P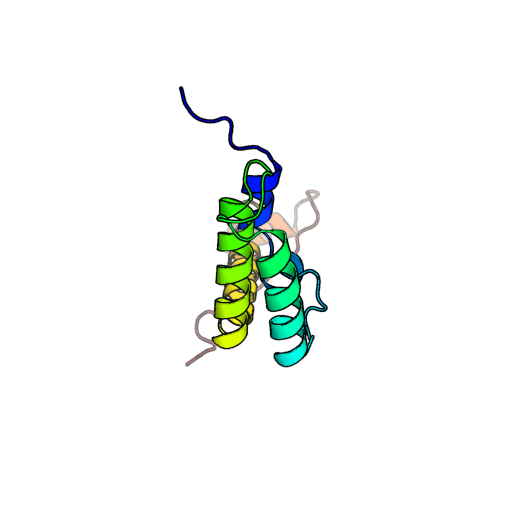rotein AF-A0A7S2JHA7-F1 (afdb_monomer)

Sequence (120 aa):
EKLVVQEGDVRLRTLLPYEVLGIDEFAPLDEAKLAFRSLSRRFHPDKATMPHAKVVFDAVRNAIEKIKSGTWREEAINEATSRFFSGDAVVELNQTEHAAALQSDGPLWLLIYFAPWCNQ

Nearest PDB structures (foldseek):
  3ucs-assembly1_C  TM=8.015E-01  e=4.192E-03  Escherichia coli K-12
  3ucs-assembly1_D  TM=8.046E-01  e=5.947E-03  Escherichia coli K-12
  2cug-assembly1_A  TM=7.843E-01  e=4.993E-03  Mus musculus
  8j07-assembly1_u  TM=6.340E-01  e=1.466E-01  Homo sapiens
  8j07-assembly1_v  TM=6.309E-01  e=1.851E-01  Homo sapiens

Organism: NCBI:txid156173

InterPro domains:
  IPR001623 DnaJ domain [PF00226] (17-69)
  IPR001623 DnaJ domain [PS50076] (16-81)
  IPR001623 DnaJ domain [SM00271] (15-72)
  IPR001623 DnaJ domain [cd06257] (17-65)
  IPR036869 Chaperone J-domain superfamily [G3DSA:1.10.287.110] (6-72)
  IPR036869 Chaperone J-domain superfamily [SSF46565] (16-73)

Structure (mmCIF, N/CA/C/O backbone):
data_AF-A0A7S2JHA7-F1
#
_entry.id   AF-A0A7S2JHA7-F1
#
loop_
_atom_site.group_PDB
_atom_site.id
_atom_site.type_symbol
_atom_site.label_atom_id
_atom_site.label_alt_id
_atom_site.label_comp_id
_atom_site.label_asym_id
_atom_site.label_entity_id
_atom_site.label_seq_id
_atom_site.pdbx_PDB_ins_code
_atom_site.Cartn_x
_atom_site.Cartn_y
_atom_site.Cartn_z
_atom_site.occupancy
_atom_site.B_iso_or_equiv
_atom_site.auth_seq_id
_atom_site.auth_comp_id
_atom_site.auth_asym_id
_atom_site.auth_atom_id
_atom_site.pdbx_PDB_model_num
ATOM 1 N N . GLU A 1 1 ? 8.351 24.013 -18.749 1.00 37.16 1 GLU A N 1
ATOM 2 C CA . GLU A 1 1 ? 7.510 22.853 -19.112 1.00 37.16 1 GLU A CA 1
ATOM 3 C C . GLU A 1 1 ? 7.502 21.833 -17.983 1.00 37.16 1 GLU A C 1
ATOM 5 O O . GLU A 1 1 ? 8.510 21.183 -17.741 1.00 37.16 1 GLU A O 1
ATOM 10 N N . LYS A 1 2 ? 6.405 21.741 -17.223 1.00 40.59 2 LYS A N 1
ATOM 11 C CA . LYS A 1 2 ? 6.209 20.652 -16.258 1.00 40.59 2 LYS A CA 1
ATOM 12 C C . LYS A 1 2 ? 5.770 19.428 -17.057 1.00 40.59 2 LYS A C 1
ATOM 14 O O . LYS A 1 2 ? 4.715 19.464 -17.679 1.00 40.59 2 LYS A O 1
ATOM 19 N N . LEU A 1 3 ? 6.612 18.398 -17.064 1.00 43.78 3 LEU A N 1
ATOM 20 C CA . LEU A 1 3 ? 6.325 17.088 -17.640 1.00 43.78 3 LEU A CA 1
ATOM 21 C C . LEU A 1 3 ? 4.943 16.623 -17.170 1.00 43.78 3 LEU A C 1
ATOM 23 O O . LEU A 1 3 ? 4.691 16.545 -15.967 1.00 43.78 3 LEU A O 1
ATOM 27 N N . VAL A 1 4 ? 4.053 16.351 -18.123 1.00 51.50 4 VAL A N 1
ATOM 28 C CA . VAL A 1 4 ? 2.774 15.687 -17.874 1.00 51.50 4 VAL A CA 1
ATOM 29 C C . VAL A 1 4 ? 3.114 14.321 -17.290 1.00 51.50 4 VAL A C 1
ATOM 31 O O . VAL A 1 4 ? 3.571 13.435 -18.010 1.00 51.50 4 VAL A O 1
ATOM 34 N N . VAL A 1 5 ? 2.979 14.169 -15.973 1.00 57.72 5 VAL A N 1
ATOM 35 C CA . VAL A 1 5 ? 3.107 12.862 -15.329 1.00 57.72 5 VAL A CA 1
ATOM 36 C C . VAL A 1 5 ? 1.963 12.020 -15.881 1.00 57.72 5 VAL A C 1
ATOM 38 O O . VAL A 1 5 ? 0.798 12.322 -15.630 1.00 57.72 5 VAL A O 1
ATOM 41 N N . GLN A 1 6 ? 2.287 11.028 -16.709 1.00 65.75 6 GLN A N 1
ATOM 42 C CA . GLN A 1 6 ? 1.278 10.153 -17.293 1.00 65.75 6 GLN A CA 1
ATOM 43 C C . GLN A 1 6 ? 0.663 9.298 -16.181 1.00 65.75 6 GLN A C 1
ATOM 45 O O . GLN A 1 6 ? 1.360 8.881 -15.257 1.00 65.75 6 GLN A O 1
ATOM 50 N N . GLU A 1 7 ? -0.639 9.028 -16.264 1.00 72.31 7 GLU A N 1
ATOM 51 C CA . GLU A 1 7 ? -1.404 8.282 -15.251 1.00 72.31 7 GLU A CA 1
ATOM 52 C C . GLU A 1 7 ? -0.742 6.942 -14.865 1.00 72.31 7 GLU A C 1
ATOM 54 O O . GLU A 1 7 ? -0.778 6.533 -13.705 1.00 72.31 7 GLU A O 1
ATOM 59 N N . GLY A 1 8 ? -0.048 6.302 -15.814 1.00 72.75 8 GLY A N 1
ATOM 60 C CA . GLY A 1 8 ? 0.738 5.089 -15.581 1.00 72.75 8 GLY A CA 1
ATOM 61 C C . GLY A 1 8 ? 1.910 5.268 -14.609 1.00 72.75 8 GLY A C 1
ATOM 62 O O . GLY A 1 8 ? 2.127 4.405 -13.762 1.00 72.75 8 GLY A O 1
ATOM 63 N N . ASP A 1 9 ? 2.621 6.399 -14.660 1.00 78.38 9 ASP A N 1
ATOM 64 C CA . ASP A 1 9 ? 3.739 6.692 -13.752 1.00 78.38 9 ASP A CA 1
ATOM 65 C C . ASP A 1 9 ? 3.241 6.933 -12.320 1.00 78.38 9 ASP A C 1
ATOM 67 O O . ASP A 1 9 ? 3.917 6.571 -11.356 1.00 78.38 9 ASP A O 1
ATOM 71 N N . VAL A 1 10 ? 2.053 7.533 -12.174 1.00 79.56 10 VAL A N 1
ATOM 72 C CA . VAL A 1 10 ? 1.400 7.715 -10.868 1.00 79.56 10 VAL A CA 1
ATOM 73 C C . VAL A 1 10 ? 0.975 6.364 -10.310 1.00 79.56 10 VAL A C 1
ATOM 75 O O . VAL A 1 10 ? 1.329 6.039 -9.179 1.00 79.56 10 VAL A O 1
ATOM 78 N N . ARG A 1 11 ? 0.285 5.551 -11.120 1.00 82.69 11 ARG A N 1
ATOM 79 C CA . ARG A 1 11 ? -0.171 4.216 -10.714 1.00 82.69 11 ARG A CA 1
ATOM 80 C C . ARG A 1 11 ? 0.986 3.316 -10.287 1.00 82.69 11 ARG A C 1
ATOM 82 O O . ARG A 1 11 ? 0.897 2.680 -9.247 1.00 82.69 11 ARG A O 1
ATOM 89 N N . LEU A 1 12 ? 2.101 3.308 -11.019 1.00 85.12 12 LEU A N 1
ATOM 90 C CA . LEU A 1 12 ? 3.276 2.497 -10.666 1.00 85.12 12 LEU A CA 1
ATOM 91 C C . LEU A 1 12 ? 3.858 2.817 -9.281 1.00 85.12 12 LEU A C 1
ATOM 93 O O . LEU A 1 12 ? 4.495 1.955 -8.684 1.00 85.12 12 LEU A O 1
ATOM 97 N N . ARG A 1 13 ? 3.657 4.036 -8.769 1.00 80.50 13 ARG A N 1
ATOM 98 C CA . ARG A 1 13 ? 4.149 4.449 -7.445 1.00 80.50 13 ARG A CA 1
ATOM 99 C C . ARG A 1 13 ? 3.215 4.068 -6.301 1.00 80.50 13 ARG A C 1
ATOM 101 O O . ARG A 1 13 ? 3.661 4.071 -5.161 1.00 80.50 13 ARG A O 1
ATOM 108 N N . THR A 1 14 ? 1.946 3.794 -6.595 1.00 85.50 14 THR A N 1
ATOM 109 C CA . THR A 1 14 ? 0.932 3.436 -5.593 1.00 85.50 14 THR A CA 1
ATOM 110 C C . THR A 1 14 ? 0.699 1.933 -5.491 1.00 85.50 14 THR A C 1
ATOM 112 O O . THR A 1 14 ? 0.056 1.493 -4.547 1.00 85.50 14 THR A O 1
ATOM 115 N N . LEU A 1 15 ? 1.181 1.155 -6.464 1.00 90.19 15 LEU A N 1
ATOM 116 C CA . LEU A 1 15 ? 1.077 -0.301 -6.450 1.00 90.19 15 LEU A CA 1
ATOM 117 C C . LEU A 1 15 ? 1.970 -0.922 -5.375 1.00 90.19 15 LEU A C 1
ATOM 119 O O . LEU A 1 15 ? 3.081 -0.456 -5.100 1.00 90.19 15 LEU A O 1
ATOM 123 N N . LEU A 1 16 ? 1.496 -2.033 -4.823 1.00 92.56 16 LEU A N 1
ATOM 124 C CA . LEU A 1 16 ? 2.258 -2.848 -3.895 1.00 92.56 16 LEU A CA 1
ATOM 125 C C . LEU A 1 16 ? 3.358 -3.631 -4.633 1.00 92.56 16 LEU A C 1
ATOM 127 O O . LEU A 1 16 ? 3.251 -3.892 -5.835 1.00 92.56 16 LEU A O 1
ATOM 131 N N . PRO A 1 17 ? 4.441 -4.039 -3.946 1.00 95.00 17 PRO A N 1
ATOM 132 C CA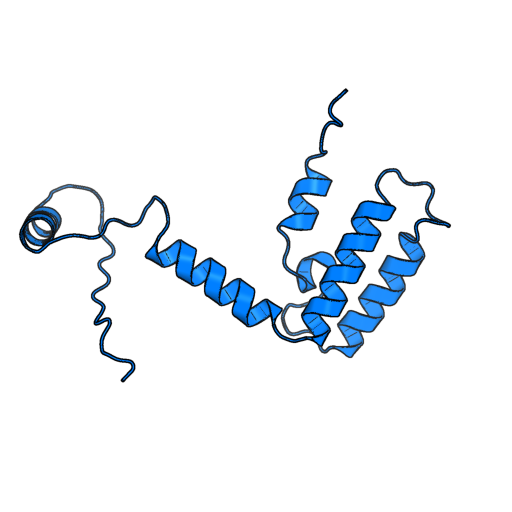 . PRO A 1 17 ? 5.593 -4.658 -4.605 1.00 95.00 17 PRO A CA 1
ATOM 133 C C . PRO A 1 17 ? 5.277 -5.887 -5.470 1.00 95.00 17 PRO A C 1
ATOM 135 O O . PRO A 1 17 ? 5.858 -6.052 -6.541 1.00 95.00 17 PRO A O 1
ATOM 138 N N . TYR A 1 18 ? 4.355 -6.746 -5.036 1.00 94.44 18 TYR A N 1
ATOM 139 C CA . TYR A 1 18 ? 3.951 -7.937 -5.788 1.00 94.44 18 TYR A CA 1
ATOM 140 C C . TYR A 1 18 ? 3.115 -7.580 -7.023 1.00 94.44 18 TYR A C 1
ATOM 142 O O . TYR A 1 18 ? 3.298 -8.187 -8.076 1.00 94.44 18 TYR A O 1
ATOM 150 N N . GLU A 1 19 ? 2.289 -6.534 -6.944 1.00 94.88 19 GLU A N 1
ATOM 151 C CA . GLU A 1 19 ? 1.533 -6.013 -8.086 1.00 94.88 19 GLU A CA 1
ATOM 152 C C . GLU A 1 19 ? 2.471 -5.418 -9.141 1.00 94.88 19 GLU A C 1
ATOM 154 O O . GLU A 1 19 ? 2.298 -5.663 -10.334 1.00 94.88 19 GLU A O 1
ATOM 159 N N . VAL A 1 20 ? 3.516 -4.697 -8.709 1.00 94.94 20 VAL A N 1
ATOM 160 C CA . VAL A 1 20 ? 4.562 -4.173 -9.607 1.00 94.94 20 VAL A CA 1
ATOM 161 C C . VAL A 1 20 ? 5.299 -5.307 -10.326 1.00 94.94 20 VAL A C 1
ATOM 163 O O . VAL A 1 20 ? 5.644 -5.171 -11.501 1.00 94.94 20 VAL A O 1
ATOM 166 N N . LEU A 1 21 ? 5.551 -6.427 -9.641 1.00 95.44 21 LEU A N 1
ATOM 167 C CA . LEU A 1 21 ? 6.192 -7.603 -10.237 1.00 95.44 21 LEU A CA 1
ATOM 168 C C . LEU A 1 21 ? 5.222 -8.506 -11.015 1.00 95.44 21 LEU A C 1
ATOM 170 O O . LEU A 1 21 ? 5.688 -9.354 -11.777 1.00 95.44 21 LEU A O 1
ATOM 174 N N . GLY A 1 22 ? 3.909 -8.320 -10.858 1.00 95.56 22 GLY A N 1
ATOM 175 C CA . GLY A 1 22 ? 2.879 -9.153 -11.476 1.00 95.56 22 GLY A CA 1
ATOM 176 C C . GLY A 1 22 ? 2.865 -10.590 -10.948 1.00 95.56 22 GLY A C 1
ATOM 177 O O . GLY A 1 22 ? 2.691 -11.517 -11.736 1.00 95.56 22 GLY A O 1
ATOM 178 N N . ILE A 1 23 ? 3.099 -10.770 -9.647 1.00 96.50 23 ILE A N 1
ATOM 179 C CA . ILE A 1 23 ? 3.123 -12.074 -8.964 1.00 96.50 23 ILE A CA 1
ATOM 180 C C . ILE A 1 23 ? 2.066 -1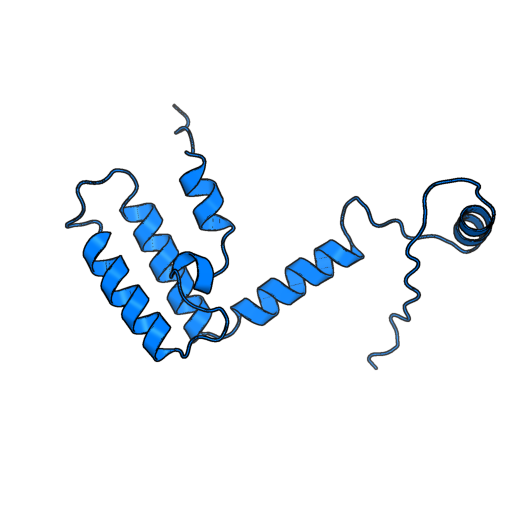2.131 -7.856 1.00 96.50 23 ILE A C 1
ATOM 182 O O . ILE A 1 23 ? 1.521 -11.101 -7.457 1.00 96.50 23 ILE A O 1
ATOM 186 N N . ASP A 1 24 ? 1.800 -13.335 -7.348 1.00 95.06 24 ASP A N 1
ATOM 187 C CA . ASP A 1 24 ? 0.921 -13.534 -6.194 1.00 95.06 24 ASP A CA 1
ATOM 188 C C . ASP A 1 24 ? 1.467 -12.838 -4.930 1.00 95.06 24 ASP A C 1
ATOM 190 O O . ASP A 1 24 ? 2.680 -12.772 -4.711 1.00 95.06 24 ASP A O 1
ATOM 194 N N . GLU A 1 25 ? 0.575 -12.330 -4.074 1.00 91.88 25 GLU A N 1
ATOM 195 C CA . GLU A 1 25 ? 0.942 -11.636 -2.830 1.00 91.88 25 GLU A CA 1
ATOM 196 C C . GLU A 1 25 ? 1.781 -12.523 -1.892 1.00 91.88 25 GLU A C 1
ATOM 198 O O . GLU A 1 25 ? 2.657 -12.045 -1.160 1.00 91.88 25 GLU A O 1
ATOM 203 N N . PHE A 1 26 ? 1.532 -13.830 -1.905 1.00 91.06 26 PHE A N 1
ATOM 204 C CA . PHE A 1 26 ? 2.218 -14.826 -1.090 1.00 91.06 26 PHE A CA 1
ATOM 205 C C . PHE A 1 26 ? 3.244 -15.629 -1.895 1.00 91.06 26 PHE A C 1
ATOM 207 O O . PHE A 1 26 ? 3.768 -16.627 -1.392 1.00 91.06 26 PHE A O 1
ATOM 214 N N . ALA A 1 27 ? 3.579 -15.179 -3.110 1.00 93.31 27 ALA A N 1
ATOM 215 C CA . ALA A 1 27 ? 4.599 -15.802 -3.938 1.00 93.31 27 ALA A CA 1
ATOM 216 C C . ALA A 1 27 ? 5.943 -15.900 -3.187 1.00 93.31 27 ALA A C 1
ATOM 218 O O . ALA A 1 27 ? 6.366 -14.951 -2.509 1.00 93.31 27 ALA A O 1
ATOM 219 N N . PRO A 1 28 ? 6.661 -17.031 -3.310 1.00 94.56 28 PRO A N 1
ATOM 220 C CA . PRO A 1 28 ? 7.966 -17.189 -2.691 1.00 94.56 28 PRO A CA 1
ATOM 221 C C . PRO A 1 28 ? 8.982 -16.204 -3.283 1.00 94.56 28 PRO A C 1
ATOM 223 O O . PRO A 1 28 ? 8.930 -15.833 -4.457 1.00 94.56 28 PRO A O 1
ATOM 226 N N . LEU A 1 29 ? 9.989 -15.833 -2.486 1.00 94.75 29 LEU A N 1
ATOM 227 C CA . LEU A 1 29 ? 11.027 -14.872 -2.885 1.00 94.75 29 LEU A CA 1
ATOM 228 C C . LEU A 1 29 ? 11.728 -15.243 -4.208 1.00 94.75 29 LEU A C 1
ATOM 230 O O . LEU A 1 29 ? 12.152 -14.363 -4.958 1.00 94.75 29 LEU A O 1
ATOM 234 N N . ASP A 1 30 ? 11.874 -16.532 -4.508 1.00 96.62 30 ASP A N 1
ATOM 235 C CA . ASP A 1 30 ? 12.508 -16.974 -5.750 1.00 96.62 30 ASP A CA 1
ATOM 236 C C . ASP A 1 30 ? 11.656 -16.676 -6.988 1.00 96.62 30 ASP A C 1
ATOM 238 O O . ASP A 1 30 ? 12.209 -16.291 -8.019 1.00 96.62 30 ASP A O 1
ATOM 242 N N . GLU A 1 31 ? 10.329 -16.729 -6.871 1.00 97.00 31 GLU A N 1
ATOM 243 C CA . GLU A 1 31 ? 9.414 -16.287 -7.924 1.00 97.00 31 GLU A CA 1
ATOM 244 C C . GLU A 1 31 ? 9.530 -14.775 -8.146 1.00 97.00 31 GLU A C 1
ATOM 246 O O . GLU A 1 31 ? 9.696 -14.324 -9.282 1.00 97.00 31 GLU A O 1
ATOM 251 N N . ALA A 1 32 ? 9.604 -13.990 -7.066 1.00 96.62 32 ALA A N 1
ATOM 252 C CA . ALA A 1 32 ? 9.835 -12.549 -7.154 1.00 96.62 32 ALA A CA 1
ATOM 253 C C . ALA A 1 32 ? 11.164 -12.208 -7.856 1.00 96.62 32 ALA A C 1
ATOM 255 O O . ALA A 1 32 ? 11.227 -11.308 -8.698 1.00 96.62 32 ALA A O 1
ATOM 256 N N . LYS A 1 33 ? 12.239 -12.962 -7.583 1.00 96.69 33 LYS A N 1
ATOM 257 C CA . LYS A 1 33 ? 13.527 -12.805 -8.287 1.00 96.69 33 LYS A CA 1
ATOM 258 C C . LYS A 1 33 ? 13.423 -13.162 -9.771 1.00 96.69 33 LYS A C 1
ATOM 260 O O . LYS A 1 33 ? 14.095 -12.527 -10.588 1.00 96.69 33 LYS A O 1
ATOM 265 N N . LEU A 1 34 ? 12.641 -14.181 -10.134 1.00 97.62 34 LEU A N 1
ATOM 266 C CA . LEU A 1 34 ? 12.420 -14.562 -11.532 1.00 97.62 34 LEU A CA 1
ATOM 267 C C . LEU A 1 34 ? 11.645 -13.475 -12.284 1.00 97.62 34 LEU A C 1
ATOM 269 O O . LEU A 1 34 ? 12.087 -13.058 -13.361 1.00 97.62 34 LEU A O 1
ATOM 273 N N . ALA A 1 35 ? 10.570 -12.957 -11.687 1.00 97.06 35 ALA A N 1
ATOM 274 C CA . ALA A 1 35 ? 9.803 -11.836 -12.221 1.00 97.06 35 ALA A CA 1
ATOM 275 C C . ALA A 1 35 ? 10.690 -10.597 -12.416 1.00 97.06 35 ALA A C 1
ATOM 277 O O . ALA A 1 35 ? 10.756 -10.049 -13.520 1.00 97.06 35 ALA A O 1
ATOM 278 N N . PHE A 1 36 ? 11.480 -10.235 -11.398 1.00 97.12 36 PHE A N 1
ATOM 279 C CA . PHE A 1 36 ? 12.461 -9.151 -11.481 1.00 97.12 36 PHE A CA 1
ATOM 280 C C . PHE A 1 36 ? 13.431 -9.344 -12.655 1.00 97.12 36 PHE A C 1
ATOM 282 O O . PHE A 1 36 ? 13.584 -8.451 -13.482 1.00 97.12 36 PHE A O 1
ATOM 289 N N . ARG A 1 37 ? 14.049 -10.525 -12.798 1.00 96.12 37 ARG A N 1
ATOM 290 C CA . ARG A 1 37 ? 14.988 -10.808 -13.903 1.00 96.12 37 ARG A CA 1
ATOM 291 C C . ARG A 1 37 ? 14.342 -10.662 -15.281 1.00 96.12 37 ARG A C 1
ATOM 293 O O . ARG A 1 37 ? 15.004 -10.191 -16.209 1.00 96.12 37 ARG A O 1
ATOM 300 N N . SER A 1 38 ? 13.087 -11.086 -15.423 1.00 95.12 38 SER A N 1
ATOM 301 C CA . SER A 1 38 ? 12.325 -10.967 -16.669 1.00 95.12 38 SER A CA 1
ATOM 302 C C . SER A 1 38 ? 12.035 -9.500 -17.002 1.00 95.12 38 SER A C 1
ATOM 304 O O . SER A 1 38 ? 12.402 -9.013 -18.076 1.00 95.12 38 SER A O 1
ATOM 306 N N . LEU A 1 39 ? 11.473 -8.760 -16.042 1.00 93.88 39 LEU A N 1
ATOM 307 C CA . LEU A 1 39 ? 11.111 -7.351 -16.194 1.00 93.88 39 LEU A CA 1
ATOM 308 C C . LEU A 1 39 ? 12.342 -6.461 -16.394 1.00 93.88 39 LEU A C 1
ATOM 310 O O . LEU A 1 39 ? 12.372 -5.663 -17.328 1.00 93.88 39 LEU A O 1
ATOM 314 N N . SER A 1 40 ? 13.406 -6.649 -15.612 1.00 94.00 40 SER A N 1
ATOM 315 C CA . SER A 1 40 ? 14.660 -5.905 -15.770 1.00 94.00 40 SER A CA 1
ATOM 316 C C . SER A 1 40 ? 15.282 -6.091 -17.146 1.00 94.00 40 SER A C 1
ATOM 318 O O . SER A 1 40 ? 15.860 -5.151 -17.675 1.00 94.00 40 SER A O 1
ATOM 320 N N . ARG A 1 41 ? 15.165 -7.277 -17.754 1.00 92.50 41 ARG A N 1
ATOM 321 C CA . ARG A 1 41 ? 15.671 -7.513 -19.112 1.00 92.50 41 ARG A CA 1
ATOM 322 C C . ARG A 1 41 ? 14.845 -6.778 -20.163 1.00 92.50 41 ARG A C 1
ATOM 324 O O . ARG A 1 41 ? 15.413 -6.272 -21.126 1.00 92.50 41 ARG A O 1
ATOM 331 N N . ARG A 1 42 ? 13.526 -6.726 -19.972 1.00 89.44 42 ARG A N 1
ATOM 332 C CA . ARG A 1 42 ? 12.577 -6.078 -20.884 1.00 89.44 42 ARG A CA 1
ATOM 333 C C . ARG A 1 42 ? 12.629 -4.552 -20.806 1.00 89.44 42 ARG A C 1
ATOM 335 O O . ARG A 1 42 ? 12.514 -3.892 -21.832 1.00 89.44 42 ARG A O 1
ATOM 342 N N . PHE A 1 43 ? 12.812 -4.010 -19.605 1.00 89.25 43 PHE A N 1
ATOM 343 C CA . PHE A 1 43 ? 12.751 -2.575 -19.319 1.00 89.25 43 PHE A CA 1
ATOM 344 C C . PHE A 1 43 ? 14.116 -1.963 -18.967 1.00 89.25 43 PHE A C 1
ATOM 346 O O . PHE A 1 43 ? 14.162 -0.853 -18.448 1.00 89.25 43 PHE A O 1
ATOM 353 N N . HIS A 1 44 ? 15.234 -2.653 -19.233 1.00 88.69 44 HIS A N 1
ATOM 354 C CA . HIS A 1 44 ? 16.567 -2.115 -18.940 1.00 88.69 44 HIS A CA 1
ATOM 355 C C . HIS A 1 44 ? 16.764 -0.759 -19.640 1.00 88.69 44 HIS A C 1
ATOM 357 O O . HIS A 1 44 ? 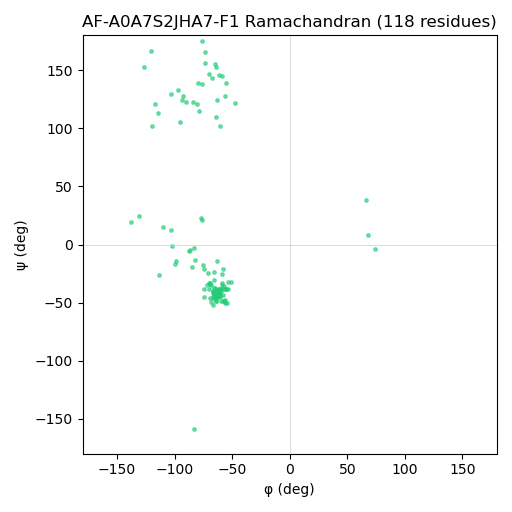16.589 -0.711 -20.861 1.00 88.69 44 HIS A O 1
ATOM 363 N N . PRO A 1 45 ? 17.178 0.310 -18.933 1.00 86.50 45 PRO A N 1
ATOM 364 C CA . PRO A 1 45 ? 17.277 1.651 -19.514 1.00 86.50 45 PRO A CA 1
ATOM 365 C C . PRO A 1 45 ? 18.199 1.703 -20.742 1.00 86.50 45 PRO A C 1
ATOM 367 O O . PRO A 1 45 ? 17.882 2.382 -21.708 1.00 86.50 45 PRO A O 1
ATOM 370 N N . ASP A 1 46 ? 19.280 0.917 -20.749 1.00 85.94 46 ASP A N 1
ATOM 371 C CA . ASP A 1 46 ? 20.227 0.884 -21.877 1.00 85.94 46 ASP A CA 1
ATOM 372 C C . ASP A 1 46 ? 19.709 0.149 -23.125 1.00 85.94 46 ASP A C 1
ATOM 374 O O . ASP A 1 46 ? 20.259 0.316 -24.210 1.00 85.94 46 ASP A O 1
ATOM 378 N N . LYS A 1 47 ? 18.705 -0.726 -22.983 1.00 85.00 47 LYS A N 1
ATOM 379 C CA . LYS A 1 47 ? 18.234 -1.601 -24.077 1.00 85.00 47 LYS A CA 1
ATOM 380 C C . LYS A 1 47 ? 16.818 -1.278 -24.535 1.00 85.00 47 LYS A C 1
ATOM 382 O O . LYS A 1 47 ? 16.463 -1.585 -25.670 1.00 85.00 47 LYS A O 1
ATOM 387 N N . ALA A 1 48 ? 15.997 -0.712 -23.660 1.00 81.00 48 ALA A N 1
ATOM 388 C CA . ALA A 1 48 ? 14.606 -0.425 -23.946 1.00 81.00 48 ALA A CA 1
ATOM 389 C C . ALA A 1 48 ? 14.471 0.917 -24.675 1.00 81.00 48 ALA A C 1
ATOM 391 O O . ALA A 1 48 ? 14.851 1.963 -24.163 1.00 81.00 48 ALA A O 1
ATOM 392 N N . THR A 1 49 ? 13.860 0.891 -25.858 1.00 78.12 49 THR A N 1
ATOM 393 C CA . THR A 1 49 ? 13.552 2.091 -26.659 1.00 78.12 49 THR A CA 1
ATOM 394 C C . THR A 1 49 ? 12.255 2.779 -26.215 1.00 78.12 49 THR A C 1
ATOM 396 O O . THR A 1 49 ? 11.861 3.798 -26.773 1.00 78.12 49 THR A O 1
ATOM 399 N N . MET A 1 50 ? 11.549 2.203 -25.236 1.00 76.81 50 MET A N 1
ATOM 400 C CA . MET A 1 50 ? 10.253 2.704 -24.790 1.00 76.81 50 MET A CA 1
ATOM 401 C C . MET A 1 50 ? 10.420 3.954 -23.919 1.00 76.81 50 MET A C 1
ATOM 403 O O . MET A 1 50 ? 11.277 3.965 -23.026 1.00 76.81 50 MET A O 1
ATOM 407 N N . PRO A 1 51 ? 9.573 4.982 -24.106 1.00 73.88 51 PRO A N 1
ATOM 408 C CA . PRO A 1 51 ? 9.514 6.087 -23.163 1.00 73.88 51 PRO A CA 1
ATOM 409 C C . PRO A 1 51 ? 9.145 5.530 -21.777 1.00 73.88 51 PRO A C 1
ATOM 411 O O . PRO A 1 51 ? 8.411 4.550 -21.667 1.00 73.88 51 PRO A O 1
ATOM 414 N N . HIS A 1 52 ? 9.689 6.121 -20.713 1.00 80.19 52 HIS A N 1
ATOM 415 C CA . HIS A 1 52 ? 9.470 5.702 -19.316 1.00 80.19 52 HIS A CA 1
ATOM 416 C C . HIS A 1 52 ? 10.069 4.340 -18.904 1.00 80.19 52 HIS A C 1
ATOM 418 O O . HIS A 1 52 ? 9.873 3.925 -17.763 1.00 80.19 52 HIS A O 1
ATOM 424 N N . ALA A 1 53 ? 10.884 3.674 -19.738 1.00 85.25 53 ALA A N 1
ATOM 425 C CA . ALA A 1 53 ? 11.547 2.416 -19.357 1.00 85.25 53 ALA A CA 1
ATOM 426 C C . ALA A 1 53 ? 12.340 2.527 -18.041 1.00 85.25 53 ALA A C 1
ATOM 428 O O . ALA A 1 53 ? 12.280 1.632 -17.201 1.00 85.25 53 ALA A O 1
ATOM 429 N N . LYS A 1 54 ? 13.001 3.670 -17.813 1.00 87.12 54 LYS A N 1
ATOM 430 C CA . LYS A 1 54 ? 13.686 3.968 -16.549 1.00 87.12 54 LYS A CA 1
ATOM 431 C C . LYS A 1 54 ? 12.728 3.997 -15.350 1.00 87.12 54 LYS A C 1
ATOM 433 O O . LYS A 1 54 ? 13.067 3.456 -14.308 1.00 87.12 54 LYS A O 1
ATOM 438 N N . VAL A 1 55 ? 11.543 4.598 -15.494 1.00 88.56 55 VAL A N 1
ATOM 439 C CA . VAL A 1 55 ? 10.543 4.685 -14.413 1.00 88.56 55 VAL A CA 1
ATOM 440 C C . VAL A 1 55 ? 10.056 3.290 -14.032 1.00 88.56 55 VAL A C 1
ATOM 442 O O . VAL A 1 55 ? 10.045 2.943 -12.853 1.00 88.56 55 VAL A O 1
ATOM 445 N N . VAL A 1 56 ? 9.730 2.465 -15.031 1.00 89.81 56 VAL A N 1
ATOM 446 C CA . VAL A 1 56 ? 9.319 1.070 -14.818 1.00 89.81 56 VAL A CA 1
ATOM 447 C C . V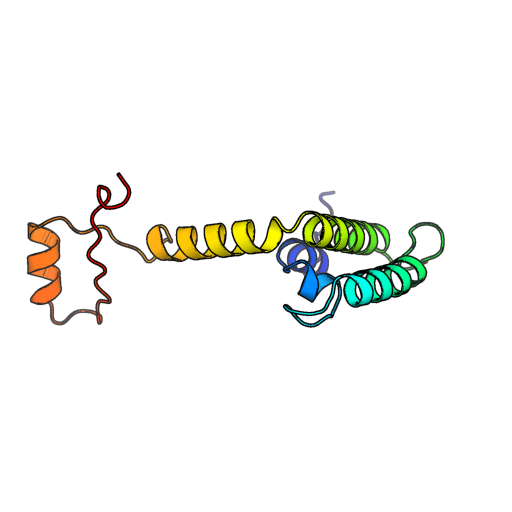AL A 1 56 ? 10.448 0.267 -14.171 1.00 89.81 56 VAL A C 1
ATOM 449 O O . VAL A 1 56 ? 10.215 -0.466 -13.214 1.00 89.81 56 VAL A O 1
ATOM 452 N N . PHE A 1 57 ? 11.682 0.422 -14.653 1.00 92.44 57 PHE A N 1
ATOM 453 C CA . PHE A 1 57 ? 12.841 -0.272 -14.098 1.00 92.44 57 PHE A CA 1
ATOM 454 C C . PHE A 1 57 ? 13.099 0.105 -12.635 1.00 92.44 57 PHE A C 1
ATOM 456 O O . PHE A 1 57 ? 13.332 -0.777 -11.807 1.00 92.44 57 PHE A O 1
ATOM 463 N N . ASP A 1 58 ? 13.023 1.396 -12.307 1.00 92.81 58 ASP A N 1
ATOM 464 C CA . ASP A 1 58 ? 13.189 1.897 -10.943 1.00 92.81 58 ASP A CA 1
ATOM 465 C C . ASP A 1 58 ? 12.086 1.347 -10.018 1.00 92.81 58 ASP A C 1
ATOM 467 O O . ASP A 1 58 ? 12.387 0.918 -8.902 1.00 92.81 58 ASP A O 1
ATOM 471 N N . ALA A 1 59 ? 10.834 1.272 -10.489 1.00 93.44 59 ALA A N 1
ATOM 472 C CA . ALA A 1 59 ? 9.720 0.681 -9.741 1.00 93.44 59 ALA A CA 1
ATOM 473 C C . ALA A 1 59 ? 9.929 -0.820 -9.480 1.00 93.44 59 ALA A C 1
ATOM 475 O O . ALA A 1 59 ? 9.844 -1.272 -8.339 1.00 93.44 59 ALA A O 1
ATOM 476 N N . VAL A 1 60 ? 10.288 -1.584 -10.515 1.00 95.12 60 VAL A N 1
ATOM 477 C CA . VAL A 1 60 ? 10.582 -3.025 -10.422 1.00 95.12 60 VAL A CA 1
ATOM 478 C C . VAL A 1 60 ? 11.757 -3.299 -9.479 1.00 95.12 60 VAL A C 1
ATOM 480 O O . VAL A 1 60 ? 11.733 -4.255 -8.701 1.00 95.12 60 VAL A O 1
ATOM 483 N N . ARG A 1 61 ? 12.783 -2.442 -9.504 1.00 95.38 61 ARG A N 1
ATOM 484 C CA . ARG A 1 61 ? 13.919 -2.519 -8.581 1.00 95.38 61 ARG A CA 1
ATOM 485 C C . ARG A 1 61 ? 13.506 -2.229 -7.142 1.00 95.38 61 ARG A C 1
ATOM 487 O O . ARG A 1 61 ? 13.919 -2.956 -6.248 1.00 95.38 61 ARG A O 1
ATOM 494 N N . ASN A 1 62 ? 12.706 -1.193 -6.912 1.00 94.44 62 ASN A N 1
ATOM 495 C CA . ASN A 1 62 ? 12.207 -0.874 -5.576 1.00 94.44 62 ASN A CA 1
ATOM 496 C C . ASN A 1 62 ? 11.364 -2.032 -5.013 1.00 94.44 62 ASN A C 1
ATOM 498 O O . ASN A 1 62 ? 11.603 -2.480 -3.893 1.00 94.44 62 ASN A O 1
ATOM 502 N N . ALA A 1 63 ? 10.463 -2.584 -5.829 1.00 94.75 63 ALA A N 1
ATOM 503 C CA . ALA A 1 63 ? 9.591 -3.685 -5.443 1.00 94.75 63 ALA A CA 1
ATOM 504 C C . ALA A 1 63 ? 10.366 -4.913 -4.935 1.00 94.75 63 ALA A C 1
ATOM 506 O O . ALA A 1 63 ? 10.061 -5.436 -3.864 1.00 94.75 63 ALA A O 1
ATOM 507 N N . ILE A 1 64 ? 11.407 -5.356 -5.649 1.00 96.12 64 ILE A N 1
ATOM 508 C CA . ILE A 1 64 ? 12.171 -6.532 -5.207 1.00 96.12 64 ILE A CA 1
ATOM 509 C C . ILE A 1 64 ? 12.974 -6.265 -3.927 1.00 96.12 64 ILE A C 1
ATOM 511 O O . ILE A 1 64 ? 13.105 -7.164 -3.101 1.00 96.12 64 ILE A O 1
ATOM 515 N N . GLU A 1 65 ? 13.496 -5.052 -3.733 1.00 95.06 65 GLU A N 1
ATOM 516 C CA . GLU A 1 65 ? 14.201 -4.693 -2.495 1.00 95.06 65 GLU A CA 1
ATOM 517 C C . GLU A 1 65 ? 13.249 -4.689 -1.298 1.00 95.06 65 GLU A C 1
ATOM 519 O O . GLU A 1 65 ? 13.573 -5.259 -0.259 1.00 95.06 65 GLU A O 1
ATOM 524 N N . LYS A 1 66 ? 12.036 -4.162 -1.480 1.00 93.31 66 LYS A N 1
ATOM 525 C CA . LYS A 1 66 ? 10.967 -4.226 -0.482 1.00 93.31 66 LYS A CA 1
ATOM 526 C C . LYS A 1 66 ? 10.562 -5.662 -0.139 1.00 93.31 66 LYS A C 1
ATOM 528 O O . LYS A 1 66 ? 10.408 -6.001 1.030 1.00 93.31 66 LYS A O 1
ATOM 533 N N . ILE A 1 67 ? 10.427 -6.540 -1.135 1.00 93.81 67 ILE A N 1
ATOM 534 C CA . ILE A 1 67 ? 10.117 -7.961 -0.893 1.00 93.81 67 ILE A CA 1
ATOM 535 C C . ILE A 1 67 ? 11.251 -8.651 -0.129 1.00 93.81 67 ILE A C 1
ATOM 537 O O . ILE A 1 67 ? 10.980 -9.439 0.774 1.00 93.81 67 ILE A O 1
ATOM 541 N N . LYS A 1 68 ? 12.513 -8.343 -0.449 1.00 94.06 68 LYS A N 1
ATOM 542 C CA . LYS A 1 68 ? 13.677 -8.888 0.266 1.00 94.06 68 LYS A CA 1
ATOM 543 C C . LYS A 1 68 ? 13.764 -8.404 1.712 1.00 94.06 68 LYS A C 1
ATOM 545 O O . LYS A 1 68 ? 14.152 -9.196 2.564 1.00 94.06 68 LYS A O 1
ATOM 550 N N . SER A 1 69 ? 13.456 -7.133 1.981 1.00 91.00 69 SER A N 1
ATOM 551 C CA . SER A 1 69 ? 13.479 -6.588 3.344 1.00 91.00 69 SER A CA 1
ATOM 552 C C . SER A 1 69 ? 12.340 -7.131 4.205 1.00 91.00 69 SER A C 1
ATOM 554 O O . SER A 1 69 ? 12.452 -7.128 5.425 1.00 91.00 69 SER A O 1
ATOM 556 N N . GLY A 1 70 ? 11.242 -7.577 3.585 1.00 87.12 70 GLY A N 1
ATOM 557 C CA . GLY A 1 70 ? 10.040 -8.043 4.278 1.00 87.12 70 GLY A CA 1
ATOM 558 C C . GLY A 1 70 ? 9.193 -6.920 4.887 1.00 87.12 70 GLY A C 1
ATOM 559 O O . GLY A 1 70 ? 8.097 -7.188 5.368 1.00 87.12 70 GLY A O 1
ATOM 560 N N . THR A 1 71 ? 9.642 -5.663 4.813 1.00 83.12 71 THR A N 1
ATOM 561 C CA . THR A 1 71 ? 8.999 -4.516 5.487 1.00 83.12 71 THR A CA 1
ATOM 562 C C . THR A 1 71 ? 7.715 -4.058 4.805 1.00 83.12 71 THR A C 1
ATOM 564 O O . THR A 1 71 ? 6.887 -3.385 5.409 1.00 83.12 71 THR A O 1
ATOM 567 N N . TRP A 1 72 ? 7.504 -4.447 3.546 1.00 83.69 72 TRP A N 1
ATOM 568 C CA . TRP A 1 72 ? 6.385 -3.944 2.753 1.00 83.69 72 TRP A CA 1
ATOM 569 C C . TRP A 1 72 ? 5.009 -4.356 3.276 1.00 83.69 72 TRP A C 1
ATOM 571 O O . TRP A 1 72 ? 4.060 -3.600 3.095 1.00 83.69 72 TRP A O 1
ATOM 581 N N . ARG A 1 73 ? 4.889 -5.530 3.915 1.00 83.81 73 ARG A N 1
ATOM 582 C CA . ARG A 1 73 ? 3.612 -5.982 4.492 1.00 83.81 73 ARG A CA 1
ATOM 583 C C . ARG A 1 73 ? 3.239 -5.131 5.693 1.00 83.81 73 ARG A C 1
ATOM 585 O O . ARG A 1 73 ? 2.110 -4.671 5.780 1.00 83.81 73 ARG A O 1
ATOM 592 N N . GLU A 1 74 ? 4.194 -4.893 6.585 1.00 84.69 74 GLU A N 1
ATOM 593 C CA . GLU A 1 74 ? 3.989 -4.042 7.756 1.00 84.69 74 GLU A CA 1
ATOM 594 C C . GLU A 1 74 ? 3.681 -2.604 7.338 1.00 84.69 74 GLU A C 1
ATOM 596 O O . GLU A 1 74 ? 2.722 -2.025 7.830 1.00 84.69 74 GLU A O 1
ATOM 601 N N . GLU A 1 75 ? 4.429 -2.047 6.380 1.00 86.38 75 GLU A N 1
ATOM 602 C CA . GLU A 1 75 ? 4.157 -0.719 5.814 1.00 86.38 75 GLU A CA 1
ATOM 603 C C . GLU A 1 75 ? 2.736 -0.629 5.237 1.00 86.38 75 GLU A C 1
ATOM 605 O O . GLU A 1 75 ? 2.004 0.302 5.569 1.00 86.38 75 GLU A O 1
ATOM 610 N N . ALA A 1 76 ? 2.325 -1.608 4.422 1.00 84.75 76 ALA A N 1
ATOM 611 C CA . ALA A 1 76 ? 1.004 -1.628 3.797 1.00 84.75 76 ALA A CA 1
ATOM 612 C C . ALA A 1 76 ? -0.124 -1.785 4.826 1.00 84.75 76 ALA A C 1
ATOM 614 O O . ALA A 1 76 ? -1.130 -1.079 4.755 1.00 84.75 76 ALA A O 1
ATOM 615 N N . ILE A 1 77 ? 0.053 -2.670 5.811 1.00 84.44 77 ILE A N 1
ATOM 616 C CA . ILE A 1 77 ? -0.901 -2.855 6.909 1.00 84.44 77 ILE A CA 1
ATOM 617 C C . ILE A 1 77 ? -0.990 -1.581 7.745 1.00 84.44 77 ILE A C 1
ATOM 619 O O . ILE A 1 77 ? -2.095 -1.146 8.054 1.00 84.44 77 ILE A O 1
ATOM 623 N N . ASN A 1 78 ? 0.135 -0.951 8.082 1.00 84.69 78 ASN A N 1
ATOM 624 C CA . ASN A 1 78 ? 0.160 0.284 8.862 1.00 84.69 78 ASN A CA 1
ATOM 625 C C . ASN A 1 78 ? -0.504 1.439 8.108 1.00 84.69 78 ASN A C 1
ATOM 627 O O . ASN A 1 78 ? -1.279 2.183 8.703 1.00 84.69 78 ASN A O 1
ATOM 631 N N . GLU A 1 79 ? -0.256 1.575 6.804 1.00 84.12 79 GLU A N 1
ATOM 632 C CA . GLU A 1 79 ? -0.915 2.584 5.972 1.00 84.12 79 GLU A CA 1
ATOM 633 C C . GLU A 1 79 ? -2.427 2.338 5.881 1.00 84.12 79 GLU A C 1
ATOM 635 O O . GLU A 1 79 ? -3.212 3.268 6.069 1.00 84.12 79 GLU A O 1
ATOM 640 N N . ALA A 1 80 ? -2.851 1.093 5.643 1.00 80.62 80 ALA A N 1
ATOM 641 C CA . ALA A 1 80 ? -4.266 0.727 5.588 1.00 80.62 80 ALA A CA 1
ATOM 642 C C . ALA A 1 80 ? -4.964 0.936 6.940 1.00 80.62 80 ALA A C 1
ATOM 644 O O . ALA A 1 80 ? -6.061 1.488 6.993 1.00 80.62 80 ALA A O 1
ATOM 645 N N . THR A 1 81 ? -4.305 0.553 8.033 1.00 81.12 81 THR A N 1
ATOM 646 C CA . THR A 1 81 ? -4.792 0.728 9.407 1.00 81.12 81 THR A CA 1
ATOM 647 C C . THR A 1 81 ? -4.920 2.208 9.744 1.00 81.12 81 THR A C 1
ATOM 649 O O . THR A 1 81 ? -5.975 2.648 10.188 1.00 81.12 81 THR A O 1
ATOM 652 N N . SER A 1 82 ? -3.886 3.001 9.459 1.00 82.00 82 SER A N 1
ATOM 653 C CA . SER A 1 82 ? -3.915 4.455 9.632 1.00 82.00 82 SER A CA 1
ATOM 654 C C . SER A 1 82 ? -5.069 5.073 8.845 1.00 82.00 82 SER A C 1
ATOM 656 O O . SER A 1 82 ? -5.918 5.739 9.421 1.00 82.00 82 SER A O 1
ATOM 658 N N . ARG A 1 83 ? -5.222 4.744 7.557 1.00 81.25 83 ARG A N 1
ATOM 659 C CA . ARG A 1 83 ? -6.371 5.203 6.758 1.00 81.25 83 ARG A CA 1
ATOM 660 C C . ARG A 1 83 ? -7.722 4.807 7.342 1.00 81.25 83 ARG A C 1
ATOM 662 O O . ARG A 1 83 ? -8.665 5.587 7.257 1.00 81.25 83 ARG A O 1
ATOM 669 N N . PHE A 1 84 ? -7.831 3.605 7.893 1.00 80.19 84 PHE A N 1
ATOM 670 C CA . PHE A 1 84 ? -9.075 3.117 8.471 1.00 80.19 84 PHE A CA 1
ATOM 671 C C . PHE A 1 84 ? -9.448 3.840 9.773 1.00 80.19 84 PHE A C 1
ATOM 673 O O . PHE A 1 84 ? -10.630 4.043 10.021 1.00 80.19 84 PHE A O 1
ATOM 680 N N . PHE A 1 85 ? -8.463 4.257 10.576 1.00 79.50 85 PHE A N 1
ATOM 681 C CA . PHE A 1 85 ? -8.683 4.930 11.865 1.00 79.50 85 PHE A CA 1
ATOM 682 C C . PHE A 1 85 ? -8.541 6.456 11.833 1.00 79.50 85 PHE A C 1
ATOM 684 O O . PHE A 1 85 ? -8.991 7.124 12.755 1.00 79.50 85 PHE A O 1
ATOM 691 N N . SER A 1 86 ? -7.922 7.022 10.802 1.00 79.94 86 SER A N 1
ATOM 692 C CA . SER A 1 86 ? -7.656 8.460 10.698 1.00 79.94 86 SER A CA 1
ATOM 693 C C . SER A 1 86 ? -7.914 9.016 9.297 1.00 79.94 86 SER A C 1
ATOM 695 O O . SER A 1 86 ? -7.350 10.044 8.923 1.00 79.94 86 SER A O 1
ATOM 697 N N . GLY A 1 87 ? -8.691 8.310 8.476 1.00 79.12 87 GLY A N 1
ATOM 698 C CA . GLY A 1 87 ? -9.129 8.814 7.178 1.00 79.12 87 GLY A CA 1
ATOM 699 C C . GLY A 1 87 ? -10.203 9.896 7.313 1.00 79.12 87 GLY A C 1
ATOM 700 O O . GLY A 1 87 ? -10.842 10.014 8.353 1.00 79.12 87 GLY A O 1
ATOM 701 N N . ASP A 1 88 ? -10.465 10.631 6.227 1.00 84.56 88 ASP A N 1
ATOM 702 C CA . ASP A 1 88 ? -11.449 11.733 6.190 1.00 84.56 88 ASP A CA 1
ATOM 703 C C . ASP A 1 88 ? -12.880 11.313 6.582 1.00 84.56 88 ASP A C 1
ATOM 705 O O . ASP A 1 88 ? -13.706 12.147 6.945 1.00 84.56 88 ASP A O 1
ATOM 709 N N . ALA A 1 89 ? -13.188 10.017 6.490 1.00 83.06 89 ALA A N 1
ATOM 710 C CA . ALA A 1 89 ? -14.480 9.444 6.863 1.00 83.06 89 ALA A CA 1
ATOM 711 C C . ALA A 1 89 ? -14.579 9.057 8.351 1.00 83.06 89 ALA A C 1
ATOM 713 O O . ALA A 1 89 ? -15.647 8.634 8.795 1.00 83.06 89 ALA A O 1
ATOM 714 N N . VAL A 1 90 ? -13.487 9.156 9.115 1.00 88.56 90 VAL A N 1
ATOM 715 C CA . VAL A 1 90 ? -13.452 8.791 10.532 1.00 88.56 90 VAL A CA 1
ATOM 716 C C . VAL A 1 90 ? -13.718 10.026 11.379 1.00 88.56 90 VAL A C 1
ATOM 718 O O . VAL A 1 90 ? -13.021 11.032 11.271 1.00 88.56 90 VAL A O 1
ATOM 721 N N . VAL A 1 91 ? -14.728 9.937 12.241 1.00 88.88 91 VAL A N 1
ATOM 722 C CA . VAL A 1 91 ? -15.083 10.995 13.189 1.00 88.88 91 VAL A CA 1
ATOM 723 C C . VAL A 1 91 ? -14.908 10.449 14.597 1.00 88.88 91 VAL A C 1
ATOM 725 O O . VAL A 1 91 ? -15.527 9.451 14.965 1.00 88.88 91 VAL A O 1
ATOM 728 N N . GLU A 1 92 ? -14.056 11.102 15.381 1.00 88.75 92 GLU A N 1
ATOM 729 C CA . GLU A 1 92 ? -13.896 10.795 16.798 1.00 88.75 92 GLU A CA 1
ATOM 730 C C . GLU A 1 92 ? -15.028 11.480 17.574 1.00 88.75 92 GLU A C 1
ATOM 732 O O . GLU A 1 92 ? -15.201 12.694 17.482 1.00 88.75 92 GLU A O 1
ATOM 737 N N . LEU A 1 93 ? -15.839 10.694 18.284 1.00 91.12 93 L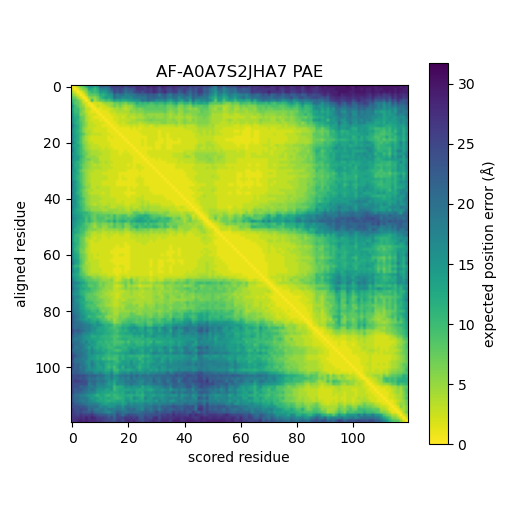EU A N 1
ATOM 738 C CA . LEU A 1 93 ? -17.022 11.187 18.990 1.00 91.12 93 LEU A CA 1
ATOM 739 C C . LEU A 1 93 ? -16.734 11.298 20.485 1.00 91.12 93 LEU A C 1
ATOM 741 O O . LEU A 1 93 ? -16.313 10.327 21.118 1.00 91.12 93 LEU A O 1
ATOM 745 N N . ASN A 1 94 ? -17.036 12.452 21.078 1.00 91.00 94 ASN A N 1
ATOM 746 C CA . ASN A 1 94 ? -17.111 12.561 22.533 1.00 91.00 94 ASN A CA 1
ATOM 747 C C . ASN A 1 94 ? -18.414 11.938 23.078 1.00 91.00 94 ASN A C 1
ATOM 749 O O . ASN A 1 94 ? -19.299 11.530 22.326 1.00 91.00 94 ASN A O 1
ATOM 753 N N . GLN A 1 95 ? -18.559 11.875 24.406 1.00 91.75 95 GLN A N 1
ATOM 754 C CA . GLN A 1 95 ? -19.717 11.243 25.056 1.00 91.75 95 GLN A CA 1
ATOM 755 C C . GLN A 1 95 ? -21.071 11.822 24.601 1.00 91.75 95 GLN A C 1
ATOM 757 O O . GLN A 1 95 ? -22.041 11.081 24.445 1.00 91.75 95 GLN A O 1
ATOM 762 N N . THR A 1 96 ? -21.148 13.136 24.387 1.00 94.50 96 THR A N 1
ATOM 763 C CA . THR A 1 96 ? -22.386 13.815 23.985 1.00 94.50 96 THR A CA 1
ATOM 764 C C . THR A 1 96 ? -22.713 13.543 22.518 1.00 94.50 96 THR A C 1
ATOM 766 O O . THR A 1 96 ? -23.852 13.225 22.183 1.00 94.50 96 THR A O 1
ATOM 769 N N . GLU A 1 97 ? -21.713 13.633 21.643 1.00 92.06 97 GLU A N 1
ATOM 770 C CA . GLU A 1 97 ? -21.855 13.378 20.204 1.00 92.06 97 GLU A CA 1
ATOM 771 C C . GLU A 1 97 ? -22.196 11.917 19.918 1.00 92.06 97 GLU A C 1
ATOM 773 O O . GLU A 1 97 ? -23.026 11.624 19.061 1.00 92.06 97 GLU A O 1
ATOM 778 N N . HIS A 1 98 ? -21.612 10.999 20.688 1.00 92.00 98 HIS A N 1
ATOM 779 C CA . HIS A 1 98 ? -21.927 9.577 20.644 1.00 92.00 98 HIS A CA 1
ATOM 780 C C . HIS A 1 98 ? -23.399 9.303 20.970 1.00 92.00 98 HIS A C 1
ATOM 782 O O . HIS A 1 98 ? -24.087 8.624 20.206 1.00 92.00 98 HIS A O 1
ATOM 788 N N . ALA A 1 99 ? -23.911 9.886 22.058 1.00 91.81 99 ALA A N 1
ATOM 789 C CA . ALA A 1 99 ? -25.314 9.745 22.434 1.00 91.81 99 ALA A CA 1
ATOM 790 C C . ALA A 1 99 ? -26.260 10.314 21.362 1.00 91.81 99 ALA A C 1
ATOM 792 O O . ALA A 1 99 ? -27.299 9.716 21.079 1.00 91.81 99 ALA A O 1
ATOM 793 N N . ALA A 1 100 ? -25.883 11.435 20.737 1.00 90.06 100 ALA A N 1
ATOM 794 C CA . ALA A 1 100 ? -26.633 12.021 19.632 1.00 90.06 100 ALA A CA 1
ATOM 795 C C . ALA A 1 100 ? -26.614 11.129 18.377 1.00 90.06 100 ALA A C 1
ATOM 797 O O . ALA A 1 100 ? -27.656 10.938 17.751 1.00 90.06 100 ALA A O 1
ATOM 798 N N . ALA A 1 101 ? -25.465 10.535 18.036 1.00 88.69 101 ALA A N 1
ATOM 799 C CA . ALA A 1 101 ? -25.330 9.641 16.886 1.00 88.69 101 ALA A CA 1
ATOM 800 C C . ALA A 1 101 ? -26.247 8.411 17.003 1.00 88.69 101 ALA A C 1
ATOM 802 O O . ALA A 1 101 ? -26.911 8.049 16.032 1.00 88.69 101 ALA A O 1
ATOM 803 N N . LEU A 1 102 ? -26.354 7.824 18.202 1.00 89.00 102 LEU A N 1
ATOM 804 C CA . LEU A 1 102 ? -27.219 6.667 18.475 1.00 89.00 102 LEU A CA 1
ATOM 805 C C . LEU A 1 102 ? -28.721 6.953 18.342 1.00 89.00 102 LEU A C 1
ATOM 807 O O . LEU A 1 102 ? -29.499 6.023 18.145 1.00 89.00 102 LEU A O 1
ATOM 811 N N . GLN A 1 103 ? -29.132 8.211 18.489 1.00 89.56 103 GLN A N 1
ATOM 812 C CA . GLN A 1 103 ? -30.539 8.625 18.439 1.00 89.56 103 GLN A CA 1
ATOM 813 C C . GLN A 1 103 ? -30.913 9.280 17.106 1.00 89.56 103 GLN A C 1
ATOM 815 O O . GLN A 1 103 ? -32.056 9.694 16.927 1.00 89.56 103 GLN A O 1
ATOM 820 N N . SER A 1 104 ? -29.956 9.415 16.187 1.00 85.06 104 SER A N 1
ATOM 821 C CA . SER A 1 104 ? -30.196 10.064 14.905 1.00 85.06 104 SER A CA 1
ATOM 822 C C . SER A 1 104 ? -30.897 9.122 13.924 1.00 85.06 104 SER A C 1
ATOM 824 O O . SER A 1 104 ? -30.487 7.975 13.763 1.00 85.06 104 SER A O 1
ATOM 826 N N . ASP A 1 105 ? -31.863 9.645 13.166 1.00 90.94 105 ASP A N 1
ATOM 827 C CA . ASP A 1 105 ? -32.388 9.006 11.944 1.00 90.94 105 ASP A CA 1
ATOM 828 C C . ASP A 1 105 ? -31.418 9.176 10.747 1.00 90.94 105 ASP A C 1
ATOM 830 O O . ASP A 1 105 ? -31.816 9.189 9.581 1.00 90.94 105 ASP A O 1
ATOM 834 N N . GLY A 1 106 ? -30.135 9.412 11.043 1.00 84.00 106 GLY A N 1
ATOM 835 C CA . GLY A 1 106 ? -29.085 9.736 10.088 1.00 84.00 106 GLY A CA 1
ATOM 836 C C . GLY A 1 106 ? -28.461 8.504 9.413 1.00 84.00 106 GLY A C 1
ATOM 837 O O . GLY A 1 106 ? -29.078 7.441 9.337 1.00 84.00 106 GLY A O 1
ATOM 838 N N . PRO A 1 107 ? -27.232 8.632 8.875 1.00 83.88 107 PRO A N 1
ATOM 839 C CA . PRO A 1 107 ? -26.551 7.519 8.218 1.00 83.88 107 PRO A CA 1
ATOM 840 C C . PRO A 1 107 ? -26.231 6.381 9.201 1.00 83.88 107 PRO A C 1
ATOM 842 O O . PRO A 1 107 ? -26.075 6.600 10.400 1.00 83.88 107 PRO A O 1
ATOM 845 N N . LEU A 1 108 ? -26.089 5.158 8.678 1.00 85.50 108 LEU A N 1
ATOM 846 C CA . LEU A 1 108 ? -25.628 4.008 9.458 1.00 85.50 108 LEU A CA 1
ATOM 847 C C . LEU A 1 108 ? -24.190 4.241 9.944 1.00 85.50 108 LEU A C 1
ATOM 849 O O . LEU A 1 108 ? -23.285 4.440 9.133 1.00 85.50 108 LEU A O 1
ATOM 853 N N . TRP A 1 109 ? -23.983 4.151 11.256 1.00 88.25 109 TRP A N 1
ATOM 854 C CA . TRP A 1 109 ? -22.671 4.292 11.885 1.00 88.25 109 TRP A CA 1
ATOM 855 C C . TRP A 1 109 ? -22.023 2.929 12.148 1.00 88.25 109 TRP A C 1
ATOM 857 O O . TRP A 1 109 ? -22.641 2.040 12.736 1.00 88.25 109 TRP A O 1
ATOM 867 N N . LEU A 1 110 ? -20.746 2.787 11.783 1.00 87.62 110 LEU A N 1
ATOM 868 C CA . LEU A 1 110 ? -19.867 1.740 12.306 1.00 87.62 110 LEU A CA 1
ATOM 869 C C . LEU A 1 110 ? -19.070 2.333 13.473 1.00 87.62 110 LEU 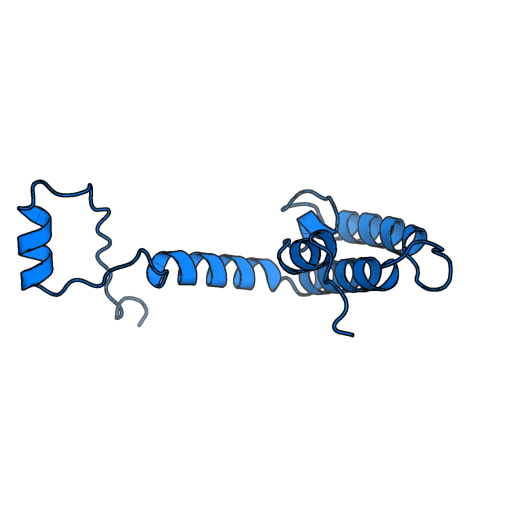A C 1
ATOM 871 O O . LEU A 1 110 ? -18.162 3.131 13.258 1.00 87.62 110 LEU A O 1
ATOM 875 N N . LEU A 1 111 ? -19.423 1.965 14.706 1.00 89.44 111 LEU A N 1
ATOM 876 C CA . LEU A 1 111 ? -18.752 2.461 15.910 1.00 89.44 111 LEU A CA 1
ATOM 877 C C . LEU A 1 111 ? -17.625 1.517 16.330 1.00 89.44 111 LEU A C 1
ATOM 879 O O . LEU A 1 111 ? -17.855 0.324 16.533 1.00 89.44 111 LEU A O 1
ATOM 883 N N . ILE A 1 112 ? -16.427 2.069 16.519 1.00 87.25 112 ILE A N 1
ATOM 884 C CA . ILE A 1 112 ? -15.275 1.337 17.046 1.00 87.25 112 ILE A CA 1
ATOM 885 C C . ILE A 1 112 ? -14.909 1.924 18.404 1.00 87.25 112 ILE A C 1
ATOM 887 O O . ILE A 1 112 ? -14.448 3.058 18.499 1.00 87.25 112 ILE A O 1
ATOM 891 N N . TYR A 1 113 ? -15.099 1.134 19.457 1.00 87.81 113 TYR A N 1
ATOM 892 C CA . TYR A 1 113 ? -14.620 1.475 20.792 1.00 87.81 113 TYR A CA 1
ATOM 893 C C . TYR A 1 113 ? -13.210 0.920 20.954 1.00 87.81 113 TYR A C 1
ATOM 895 O O . TYR A 1 113 ? -13.001 -0.286 20.811 1.00 87.81 113 TYR A O 1
ATOM 903 N N . PHE A 1 114 ? -12.249 1.786 21.260 1.00 80.88 114 PHE A N 1
ATOM 904 C CA . PHE A 1 114 ? -10.869 1.387 21.512 1.00 80.88 114 PHE A CA 1
ATOM 905 C C . PHE A 1 114 ? -10.384 1.932 22.857 1.00 80.88 114 PHE A C 1
ATOM 907 O O . PHE A 1 114 ? -10.871 2.942 23.359 1.00 80.88 114 PHE A O 1
ATOM 914 N N . ALA A 1 115 ? -9.423 1.229 23.447 1.00 82.88 115 ALA A N 1
ATOM 915 C CA . ALA A 1 115 ? -8.784 1.586 24.703 1.00 82.88 115 ALA A CA 1
ATOM 916 C C . ALA A 1 115 ? -7.282 1.773 24.436 1.00 82.88 115 ALA A C 1
ATOM 918 O O . ALA A 1 115 ? -6.567 0.775 24.315 1.00 82.88 115 ALA A O 1
ATOM 919 N N . PRO A 1 116 ? -6.772 3.014 24.324 1.00 66.69 116 PRO A N 1
ATOM 920 C CA . PRO A 1 116 ? -5.376 3.262 23.947 1.00 66.69 116 PRO A CA 1
ATOM 921 C C . PRO A 1 116 ? -4.353 2.706 24.954 1.00 66.69 116 PRO A C 1
ATOM 923 O O . PRO A 1 116 ? -3.175 2.587 24.631 1.00 66.69 116 PRO A O 1
ATOM 926 N N . TRP A 1 117 ? -4.792 2.330 26.159 1.00 71.31 117 TRP A N 1
ATOM 927 C CA . TRP A 1 117 ? -3.960 1.737 27.209 1.00 71.31 117 TRP A CA 1
ATOM 928 C C . TRP A 1 117 ? -3.805 0.208 27.122 1.00 71.31 117 TRP A C 1
ATOM 930 O O . TRP A 1 117 ? -3.042 -0.357 27.897 1.00 71.31 117 TRP A O 1
ATOM 940 N N . CYS A 1 1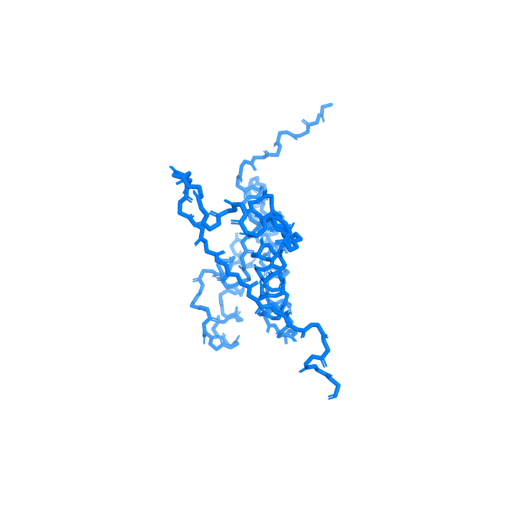18 ? -4.486 -0.486 26.204 1.00 68.56 118 CYS A N 1
ATOM 941 C CA . CYS A 1 118 ? -4.478 -1.958 26.133 1.00 68.56 118 CYS A CA 1
ATOM 942 C C . CYS A 1 118 ? -3.205 -2.599 25.533 1.00 68.56 118 CYS A C 1
ATOM 944 O O . CYS A 1 118 ? -3.254 -3.752 25.122 1.00 68.56 118 CYS A O 1
ATOM 946 N N . ASN A 1 119 ? -2.070 -1.895 25.512 1.00 52.75 119 ASN A N 1
ATOM 947 C CA . ASN A 1 119 ? -0.774 -2.416 25.049 1.00 52.75 119 ASN A CA 1
ATOM 948 C C . ASN A 1 119 ? 0.383 -2.135 26.038 1.00 52.75 119 ASN A C 1
ATOM 950 O O . ASN A 1 119 ? 1.541 -2.071 25.621 1.00 52.75 119 ASN A O 1
ATOM 954 N N . GLN A 1 120 ? 0.082 -1.944 27.331 1.00 44.41 120 GLN A N 1
ATOM 955 C CA . GLN A 1 120 ? 1.081 -1.929 28.413 1.00 44.41 120 GLN A CA 1
ATOM 956 C C . GLN A 1 120 ? 1.119 -3.252 29.173 1.00 44.41 120 GLN A C 1
ATOM 958 O O . GLN A 1 120 ? 0.029 -3.803 29.444 1.00 44.41 120 GLN A O 1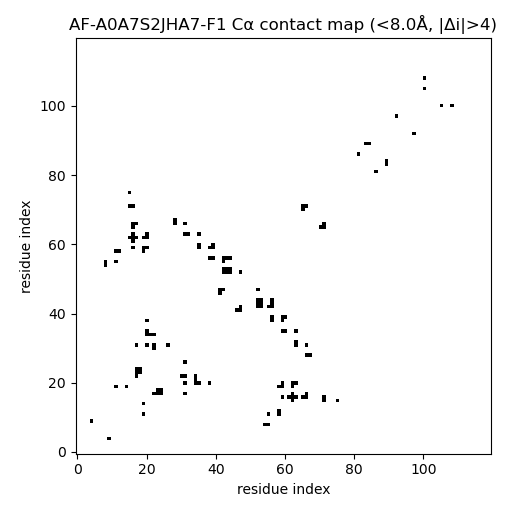
#

pLDDT: mean 85.37, std 11.9, range [37.16, 97.62]

Mean predicted aligned error: 9.35 Å

Secondary structure (DSSP, 8-state):
------HHHHHHHHS-HHHHHT--TT--HHHHHHHHHHHHHHS-TTT--STTHHHHHHHHHHHHHHHHHSHHHHHHHHHHHHHHHHSTT-----HHHHHHHHH-SSSPP------TTTT-

Foldseek 3Di:
DPPPCPPVLVVLVVDALCVLLVHDPPDDLVVLVVSLVVLCVALVPVPHPDPCSVSSNVSSVVSSVCVVVVCRVVVVCVVVVCCVDPNPPHDDDDPVRVVVVVPDPDDDDDDDDDDPPVPD

Solvent-accessible surface area (backbone atoms only — not comparable to full-atom values): 7507 Å² total; per-residue (Å²): 135,83,78,79,78,48,71,66,65,57,48,61,72,71,51,52,44,36,63,66,53,71,50,59,88,81,55,55,72,67,55,53,52,51,37,40,58,53,50,46,68,64,24,30,62,93,76,32,89,54,86,63,21,54,59,54,34,54,45,43,52,50,21,53,52,36,62,72,69,56,53,52,60,59,52,50,51,51,52,52,50,46,48,69,71,69,28,97,88,51,79,90,68,53,78,67,56,45,57,50,60,76,71,49,96,63,81,92,80,87,85,82,91,83,64,97,71,81,84,119

Radius of gyration: 21.42 Å; Cα contacts (8 Å, |Δi|>4): 77; chains: 1; bounding box: 53×40×55 Å